Protein AF-A0A317C2D5-F1 (afdb_monomer_lite)

InterPro domains:
  IPR045944 Protein of unknown function DUF6364 [PF19891] (1-63)

Organism: NCBI:txid1247513

Structure (mmCIF, N/CA/C/O backbone):
data_AF-A0A317C2D5-F1
#
_entry.id   AF-A0A317C2D5-F1
#
loop_
_atom_site.group_PDB
_atom_site.id
_atom_site.type_symbol
_atom_site.label_atom_id
_atom_site.label_alt_id
_atom_site.label_comp_id
_atom_site.label_asym_id
_atom_site.label_entity_id
_atom_site.label_seq_id
_atom_site.pdbx_PDB_ins_code
_atom_site.Cartn_x
_atom_site.Cartn_y
_atom_site.Cartn_z
_atom_site.occupancy
_atom_site.B_iso_or_equiv
_atom_site.auth_seq_id
_atom_site.auth_comp_id
_atom_site.auth_asym_id
_atom_site.auth_atom_id
_atom_site.pdbx_PDB_model_num
ATOM 1 N N . MET A 1 1 ? 11.705 -0.457 15.142 1.00 51.91 1 MET A N 1
ATOM 2 C CA . MET A 1 1 ? 11.834 1.020 15.117 1.00 51.91 1 MET A CA 1
ATOM 3 C C . MET A 1 1 ? 10.615 1.569 14.394 1.00 51.91 1 MET A C 1
ATOM 5 O O . MET A 1 1 ? 10.241 0.970 13.397 1.00 51.91 1 MET A O 1
ATOM 9 N N . GLN A 1 2 ? 9.970 2.630 14.886 1.00 63.19 2 GLN A N 1
ATOM 10 C CA . GLN A 1 2 ? 8.836 3.249 14.186 1.00 63.19 2 GLN A CA 1
ATOM 11 C C . GLN A 1 2 ? 9.347 4.433 13.361 1.00 63.19 2 GLN A C 1
ATOM 13 O O . GLN A 1 2 ? 9.780 5.438 13.919 1.00 63.19 2 GLN A O 1
ATOM 18 N N . THR A 1 3 ? 9.323 4.301 12.039 1.00 82.75 3 THR A N 1
ATOM 19 C CA . THR A 1 3 ? 9.741 5.341 11.090 1.00 82.75 3 THR A CA 1
ATOM 20 C C . THR A 1 3 ? 8.521 5.898 10.368 1.00 82.75 3 THR A C 1
ATOM 22 O O . THR A 1 3 ? 7.594 5.155 10.055 1.00 82.75 3 THR A O 1
ATOM 25 N N . LYS A 1 4 ? 8.499 7.209 10.114 1.00 88.06 4 LYS A N 1
ATOM 26 C CA . LYS A 1 4 ? 7.407 7.872 9.390 1.00 88.06 4 LYS A CA 1
ATOM 27 C C . LYS A 1 4 ? 7.861 8.185 7.968 1.00 88.06 4 LYS A C 1
ATOM 29 O O . LYS A 1 4 ? 8.947 8.726 7.786 1.00 88.06 4 LYS A O 1
ATOM 34 N N . LEU A 1 5 ? 7.022 7.856 6.991 1.00 85.50 5 LEU A N 1
ATOM 35 C CA . LEU A 1 5 ? 7.187 8.246 5.594 1.00 85.50 5 LEU A CA 1
ATOM 36 C C . LEU A 1 5 ? 6.232 9.406 5.296 1.00 85.50 5 LEU A C 1
ATOM 38 O O . LEU A 1 5 ? 5.039 9.301 5.575 1.00 85.50 5 LEU A O 1
ATOM 42 N N . THR A 1 6 ? 6.752 10.485 4.716 1.00 89.94 6 THR A N 1
ATOM 43 C CA . THR A 1 6 ? 5.954 11.626 4.248 1.00 89.94 6 THR A CA 1
ATOM 44 C C . THR A 1 6 ? 6.019 11.668 2.726 1.00 89.94 6 THR A C 1
ATOM 46 O O . THR A 1 6 ? 7.110 11.696 2.163 1.00 89.94 6 THR A O 1
ATOM 49 N N . LEU A 1 7 ? 4.862 11.675 2.065 1.00 86.25 7 LEU A N 1
ATOM 50 C CA . LEU A 1 7 ? 4.736 11.736 0.607 1.00 86.25 7 LEU A CA 1
ATOM 51 C C . LEU A 1 7 ? 4.164 13.099 0.202 1.00 86.25 7 LEU A C 1
ATOM 53 O O . LEU A 1 7 ? 3.211 13.565 0.823 1.00 86.25 7 LEU A O 1
ATOM 57 N N . HIS A 1 8 ? 4.730 13.716 -0.837 1.00 91.62 8 HIS A N 1
ATOM 58 C CA . HIS A 1 8 ? 4.095 14.841 -1.526 1.00 91.62 8 HIS A CA 1
ATOM 59 C C . HIS A 1 8 ? 3.234 14.285 -2.655 1.00 91.62 8 HIS A C 1
ATOM 61 O O . HIS A 1 8 ? 3.7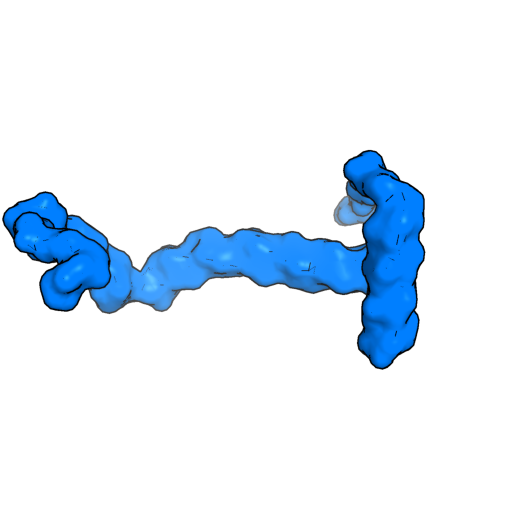35 13.573 -3.523 1.00 91.62 8 HIS A O 1
ATOM 67 N N . ILE A 1 9 ? 1.941 14.573 -2.604 1.00 89.69 9 ILE A N 1
ATOM 68 C CA . ILE A 1 9 ? 0.935 14.075 -3.540 1.00 89.69 9 ILE A CA 1
ATOM 69 C C . ILE A 1 9 ? -0.159 15.125 -3.663 1.00 89.69 9 ILE A C 1
ATOM 71 O O . ILE A 1 9 ? -0.398 15.871 -2.715 1.00 89.69 9 ILE A O 1
ATOM 75 N N . ASP A 1 10 ? -0.814 15.162 -4.818 1.00 95.75 10 ASP A N 1
ATOM 76 C CA . ASP A 1 10 ? -1.876 16.125 -5.086 1.00 95.75 10 ASP A CA 1
ATOM 77 C C . ASP A 1 10 ? -3.075 15.937 -4.146 1.00 95.75 10 ASP A C 1
ATOM 79 O O . ASP A 1 10 ? -3.472 14.813 -3.815 1.00 95.75 10 ASP A O 1
ATOM 83 N N . ASP A 1 11 ? -3.704 17.051 -3.770 1.00 93.50 11 ASP A N 1
ATOM 84 C CA . ASP A 1 11 ? -4.846 17.060 -2.848 1.00 93.50 11 ASP A CA 1
ATOM 85 C C . ASP A 1 11 ? -6.048 16.260 -3.382 1.00 93.50 11 ASP A C 1
ATOM 87 O O . ASP A 1 11 ? -6.787 15.625 -2.627 1.00 93.50 11 ASP A O 1
ATOM 91 N N . SER A 1 12 ? -6.248 16.231 -4.700 1.00 95.44 12 SER A N 1
ATOM 92 C CA . SER A 1 12 ? -7.294 15.408 -5.317 1.00 95.44 12 SER A CA 1
ATOM 93 C C . SER A 1 12 ? -7.020 13.913 -5.136 1.00 95.44 12 SER A C 1
ATOM 95 O O . SER A 1 12 ? -7.936 13.134 -4.863 1.00 95.44 12 SER A O 1
ATOM 97 N N . LEU A 1 13 ? -5.752 13.511 -5.224 1.00 93.94 13 LEU A N 1
ATOM 98 C CA . LEU A 1 13 ? -5.338 12.123 -5.090 1.00 93.94 13 LEU A CA 1
ATOM 99 C C . LEU A 1 13 ? -5.455 11.644 -3.638 1.00 93.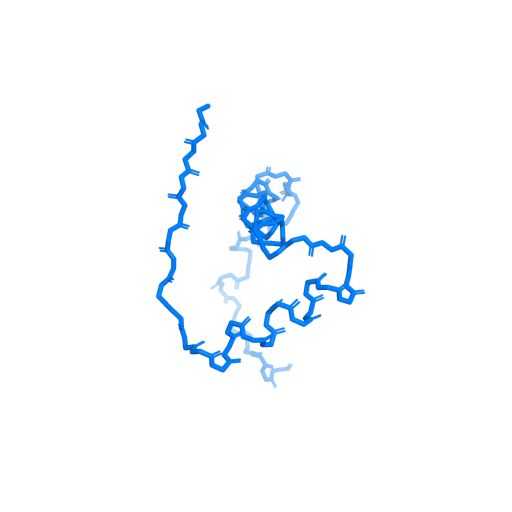94 13 LEU A C 1
ATOM 101 O O . LEU A 1 13 ? -5.902 10.521 -3.401 1.00 93.94 13 LEU A O 1
ATOM 105 N N . ILE A 1 14 ? -5.112 12.488 -2.654 1.00 93.44 14 ILE A N 1
ATOM 106 C CA . ILE A 1 14 ? -5.219 12.096 -1.241 1.00 93.44 14 ILE A CA 1
ATOM 107 C C . ILE A 1 14 ? -6.673 11.896 -0.802 1.00 93.44 14 ILE A C 1
ATOM 109 O O . ILE A 1 14 ? -6.942 11.035 0.036 1.00 93.44 14 ILE A O 1
ATOM 113 N N . LEU A 1 15 ? -7.618 12.640 -1.387 1.00 94.88 15 LEU A N 1
ATOM 114 C CA . LEU A 1 15 ? -9.049 12.446 -1.147 1.00 94.88 15 LEU A CA 1
ATOM 115 C C . LEU A 1 15 ? -9.527 11.094 -1.682 1.00 94.88 15 LEU A C 1
ATOM 117 O O . LEU A 1 15 ? -10.142 10.331 -0.938 1.00 94.88 15 LEU A O 1
ATOM 121 N N . LEU A 1 16 ? -9.180 10.764 -2.930 1.00 94.88 16 LEU A N 1
ATOM 122 C CA . LEU A 1 16 ? -9.512 9.470 -3.536 1.00 94.88 16 LEU A CA 1
ATOM 123 C C . LEU A 1 16 ? -8.909 8.303 -2.747 1.00 94.88 16 LEU A C 1
ATOM 125 O O . LEU A 1 16 ? -9.575 7.300 -2.497 1.00 94.88 16 LEU A O 1
ATOM 129 N N . ALA A 1 17 ? -7.660 8.446 -2.305 1.00 92.44 17 ALA A N 1
ATOM 130 C CA . ALA A 1 17 ? -6.977 7.413 -1.541 1.00 92.44 17 ALA A CA 1
ATOM 131 C C . ALA A 1 17 ? -7.613 7.193 -0.156 1.00 92.44 17 ALA A C 1
ATOM 133 O O . ALA A 1 17 ? -7.714 6.053 0.300 1.00 92.44 17 ALA A O 1
ATOM 134 N N . LYS A 1 18 ? -8.068 8.262 0.512 1.00 93.62 18 LYS A N 1
ATOM 135 C CA . LYS A 1 18 ? -8.789 8.164 1.790 1.00 93.62 18 LYS A CA 1
ATOM 136 C C . LYS A 1 18 ? -10.166 7.524 1.633 1.00 93.62 18 LYS A C 1
ATOM 138 O O . LYS A 1 18 ? -10.486 6.642 2.421 1.00 93.62 18 LYS A O 1
ATOM 143 N N . ASP A 1 19 ? -10.932 7.915 0.615 1.00 96.38 19 ASP A N 1
ATOM 144 C CA . ASP A 1 19 ? -12.235 7.308 0.307 1.00 96.38 19 ASP A CA 1
ATOM 145 C C . ASP A 1 19 ? -12.085 5.807 0.015 1.00 96.38 19 ASP A C 1
ATOM 147 O O . ASP A 1 19 ? -12.798 4.976 0.578 1.00 96.38 19 ASP A O 1
ATOM 151 N N . TYR A 1 20 ? -11.078 5.429 -0.777 1.00 95.00 20 TYR A N 1
ATOM 152 C CA . TYR A 1 20 ? -10.745 4.024 -0.993 1.00 95.00 20 TYR A CA 1
ATOM 153 C C . TYR A 1 20 ? -10.405 3.303 0.320 1.00 95.00 20 TYR A C 1
ATOM 155 O O . TYR A 1 20 ? -10.882 2.192 0.557 1.00 95.00 20 TYR A O 1
ATOM 163 N N . ALA A 1 21 ? -9.603 3.921 1.188 1.00 94.75 21 ALA A N 1
ATOM 164 C CA . ALA A 1 21 ? -9.211 3.334 2.464 1.00 94.75 21 ALA A CA 1
ATOM 165 C C . ALA A 1 21 ? -10.416 3.077 3.381 1.00 94.75 21 ALA A C 1
ATOM 167 O O . ALA A 1 21 ? -10.577 1.968 3.897 1.00 94.75 21 ALA A O 1
ATOM 168 N N . GLU A 1 22 ? -11.302 4.064 3.499 1.00 94.56 22 GLU A N 1
ATOM 169 C CA . GLU A 1 22 ? -12.520 3.989 4.301 1.00 94.56 22 GLU A CA 1
ATOM 170 C C . GLU A 1 22 ? -13.468 2.894 3.798 1.00 94.56 22 GLU A C 1
ATOM 172 O O . GLU A 1 22 ? -13.911 2.055 4.584 1.00 94.56 22 GLU A O 1
ATOM 177 N N . ARG A 1 23 ? -13.686 2.811 2.479 1.00 95.69 23 ARG A N 1
ATOM 178 C CA . ARG A 1 23 ? -14.491 1.745 1.855 1.00 95.69 23 ARG A CA 1
ATOM 179 C C . ARG A 1 23 ? -13.949 0.344 2.122 1.00 95.69 23 ARG A C 1
ATOM 181 O O . ARG A 1 23 ? -14.721 -0.606 2.200 1.00 95.69 23 ARG A O 1
ATOM 188 N N . ASN A 1 24 ? -12.632 0.213 2.261 1.00 92.12 24 ASN A N 1
ATOM 189 C CA . ASN A 1 24 ? -11.960 -1.052 2.554 1.00 92.12 24 ASN A CA 1
ATOM 190 C C . ASN A 1 24 ? -11.758 -1.293 4.063 1.00 92.12 24 ASN A C 1
ATOM 192 O O . ASN A 1 24 ? -11.115 -2.274 4.436 1.00 92.12 24 ASN A O 1
ATOM 196 N N . GLY A 1 25 ? -12.269 -0.414 4.937 1.00 94.12 25 GLY A N 1
ATOM 197 C CA . GLY A 1 25 ? -12.123 -0.532 6.391 1.00 94.12 25 GLY A CA 1
ATOM 198 C C . GLY A 1 25 ? -10.670 -0.464 6.875 1.00 94.12 25 GLY A C 1
ATOM 199 O O . GLY A 1 25 ? -10.344 -1.004 7.932 1.00 94.12 25 GLY A O 1
ATOM 200 N N . LYS A 1 26 ? -9.778 0.158 6.097 1.00 93.31 26 LYS A N 1
ATOM 201 C CA . LYS A 1 26 ? -8.344 0.273 6.390 1.00 93.31 26 LYS A CA 1
ATOM 202 C C . LYS A 1 26 ? -7.933 1.736 6.500 1.00 93.31 26 LYS A C 1
ATOM 204 O O . LYS A 1 26 ? -8.549 2.622 5.923 1.00 93.31 26 LYS A O 1
ATOM 209 N N . SER A 1 27 ? -6.846 2.005 7.219 1.00 93.56 27 SER A N 1
ATOM 210 C CA . SER A 1 27 ? -6.207 3.320 7.153 1.00 93.56 27 SER A CA 1
ATOM 211 C C . SER A 1 27 ? -5.368 3.438 5.879 1.00 93.56 27 SER A C 1
ATOM 213 O O . SER A 1 27 ? -4.831 2.449 5.372 1.00 93.56 27 SER A O 1
ATOM 215 N N . LEU A 1 28 ? -5.201 4.665 5.381 1.00 91.69 28 LEU A N 1
ATOM 216 C CA . LEU A 1 28 ? -4.340 4.925 4.225 1.00 91.69 28 LEU A CA 1
ATOM 217 C C . LEU A 1 28 ? -2.896 4.453 4.473 1.00 91.69 28 LEU A C 1
ATOM 219 O O . LEU A 1 28 ? -2.273 3.875 3.588 1.00 91.69 28 LEU A O 1
ATOM 223 N N . SER A 1 29 ? -2.384 4.630 5.695 1.00 91.12 29 SER A N 1
ATOM 224 C CA . SER A 1 29 ? -1.057 4.138 6.072 1.00 91.12 29 SER A CA 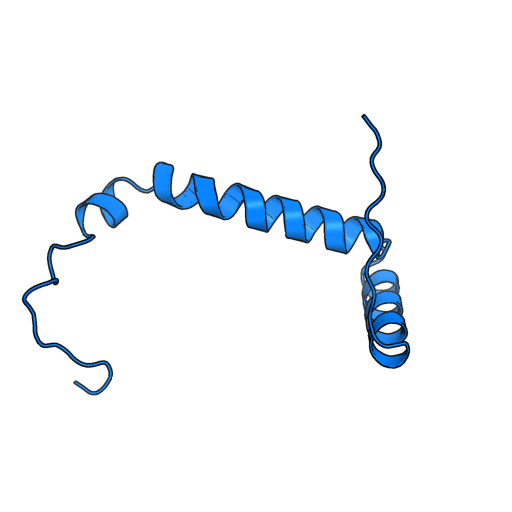1
ATOM 225 C C . SER A 1 29 ? -0.962 2.614 6.005 1.00 91.12 29 SER A C 1
ATOM 227 O O . SER A 1 29 ? 0.061 2.111 5.557 1.00 91.12 29 SER A O 1
ATOM 229 N N . GLN A 1 30 ? -2.020 1.887 6.388 1.00 91.94 30 GLN A N 1
ATOM 230 C CA . GLN A 1 30 ? -2.045 0.425 6.303 1.00 91.94 30 GLN A CA 1
ATOM 231 C C . GLN A 1 30 ? -2.007 -0.051 4.850 1.00 91.94 30 GLN A C 1
ATOM 233 O O . GLN A 1 30 ? -1.277 -0.980 4.534 1.00 91.94 30 GLN A O 1
ATOM 238 N N . ILE A 1 31 ? -2.757 0.597 3.954 1.00 92.50 31 ILE A N 1
ATOM 239 C CA . ILE A 1 31 ? -2.750 0.252 2.523 1.00 92.50 31 ILE A CA 1
ATOM 240 C C . ILE A 1 31 ? -1.361 0.454 1.919 1.00 92.50 31 ILE A C 1
ATOM 242 O O . ILE A 1 31 ? -0.873 -0.398 1.181 1.00 92.50 31 ILE A O 1
ATOM 246 N N . VAL A 1 32 ? -0.717 1.573 2.247 1.00 91.94 32 VAL A N 1
ATOM 247 C CA . VAL A 1 32 ? 0.630 1.879 1.761 1.00 91.94 32 VAL A CA 1
ATOM 248 C C . VAL A 1 32 ? 1.662 0.907 2.344 1.00 91.94 32 VAL A C 1
ATOM 250 O O . VAL A 1 32 ? 2.545 0.448 1.623 1.00 91.94 32 VAL A O 1
ATOM 253 N N . GLU A 1 33 ? 1.541 0.543 3.623 1.00 91.00 33 GLU A N 1
ATOM 254 C CA . GLU A 1 33 ? 2.397 -0.469 4.247 1.00 91.00 33 GLU A CA 1
ATOM 255 C C . GLU A 1 33 ? 2.231 -1.845 3.585 1.00 91.00 33 GLU A C 1
ATOM 257 O O . GLU A 1 33 ? 3.228 -2.485 3.242 1.00 91.00 33 GLU A O 1
ATOM 262 N N . ASP A 1 34 ? 0.989 -2.279 3.357 1.00 90.12 34 ASP A N 1
ATOM 263 C CA . ASP A 1 34 ? 0.674 -3.539 2.680 1.00 90.12 34 ASP A CA 1
ATOM 264 C C . ASP A 1 34 ? 1.277 -3.556 1.262 1.00 90.12 34 ASP A C 1
ATOM 266 O O . ASP A 1 34 ? 1.896 -4.544 0.862 1.00 90.12 34 ASP A O 1
ATOM 270 N N . TYR A 1 35 ? 1.174 -2.445 0.522 1.00 90.06 35 TYR A N 1
ATOM 271 C CA . TYR A 1 35 ? 1.787 -2.306 -0.800 1.00 90.06 35 TYR A CA 1
ATOM 272 C C . TYR A 1 35 ? 3.312 -2.441 -0.749 1.00 90.06 35 TYR A C 1
ATOM 274 O O . TYR A 1 35 ? 3.887 -3.221 -1.509 1.00 90.06 35 TYR A O 1
ATOM 282 N N . PHE A 1 36 ? 3.981 -1.735 0.169 1.00 89.50 36 PHE A N 1
ATOM 283 C CA . PHE A 1 36 ? 5.434 -1.849 0.314 1.00 89.50 36 PHE A CA 1
ATOM 284 C C . PHE A 1 36 ? 5.874 -3.254 0.717 1.00 89.50 36 PHE A C 1
ATOM 286 O O . PHE A 1 36 ? 6.925 -3.708 0.268 1.00 89.50 36 PHE A O 1
ATOM 293 N N . ARG A 1 37 ? 5.070 -3.964 1.516 1.00 88.38 37 ARG A N 1
ATOM 294 C CA . ARG A 1 37 ? 5.342 -5.358 1.874 1.00 88.38 37 ARG A CA 1
ATOM 295 C C . ARG A 1 37 ? 5.331 -6.257 0.641 1.00 88.38 37 ARG A C 1
ATOM 297 O O . ARG A 1 37 ? 6.285 -6.997 0.444 1.00 88.38 37 ARG A O 1
ATOM 304 N N . VAL A 1 38 ? 4.310 -6.142 -0.210 1.00 88.06 38 VAL A N 1
ATOM 305 C CA . VAL A 1 38 ? 4.231 -6.890 -1.479 1.00 88.06 38 VAL A CA 1
ATOM 306 C C . VAL A 1 38 ? 5.373 -6.506 -2.423 1.00 88.06 38 VAL A C 1
ATOM 308 O O . VAL A 1 38 ? 5.976 -7.371 -3.055 1.00 88.06 38 VAL A O 1
ATOM 311 N N . LEU A 1 39 ? 5.709 -5.218 -2.507 1.00 84.69 39 LEU A N 1
ATOM 312 C CA . LEU A 1 39 ? 6.805 -4.737 -3.346 1.00 84.69 39 LEU A CA 1
ATOM 313 C C . LEU A 1 39 ? 8.163 -5.306 -2.903 1.00 84.69 39 LEU A C 1
ATOM 315 O O . LEU A 1 39 ? 8.969 -5.694 -3.746 1.00 84.69 39 LEU A O 1
ATOM 319 N N . ALA A 1 40 ? 8.402 -5.389 -1.592 1.00 80.25 40 ALA A N 1
ATOM 320 C CA . ALA A 1 40 ? 9.609 -5.992 -1.035 1.00 80.25 40 ALA A CA 1
ATOM 321 C C . ALA A 1 40 ? 9.654 -7.516 -1.247 1.00 80.25 40 ALA A C 1
ATOM 323 O O . ALA A 1 40 ? 10.727 -8.068 -1.484 1.00 80.25 40 ALA A O 1
ATOM 324 N N . ASP A 1 41 ? 8.506 -8.197 -1.199 1.00 72.38 41 ASP A N 1
ATOM 325 C CA . ASP A 1 41 ? 8.428 -9.655 -1.368 1.00 72.38 41 ASP A CA 1
ATOM 326 C C . ASP A 1 41 ? 8.561 -10.098 -2.835 1.00 72.38 41 ASP A C 1
ATOM 328 O O . ASP A 1 41 ? 9.109 -11.162 -3.118 1.00 72.38 41 ASP A O 1
ATOM 332 N N . ASN A 1 42 ? 8.167 -9.254 -3.797 1.00 59.69 42 ASN A N 1
ATOM 333 C CA . ASN A 1 42 ? 8.385 -9.511 -5.227 1.00 59.69 42 ASN A CA 1
ATOM 334 C C . ASN A 1 42 ? 9.869 -9.693 -5.595 1.00 59.69 42 ASN A C 1
ATOM 336 O O . ASN A 1 42 ? 10.175 -10.410 -6.545 1.00 59.69 42 ASN A O 1
ATOM 340 N N . GLN A 1 43 ? 10.802 -9.115 -4.830 1.00 57.44 43 GLN A N 1
ATOM 341 C CA . GLN A 1 43 ? 12.234 -9.375 -5.029 1.00 57.44 43 GLN A CA 1
ATOM 342 C C . GLN A 1 43 ? 12.628 -10.803 -4.619 1.00 57.44 43 GLN A C 1
ATOM 344 O O . GLN A 1 43 ? 13.504 -11.397 -5.240 1.00 57.44 43 GLN A O 1
ATOM 349 N N . LYS A 1 44 ? 11.944 -11.392 -3.630 1.00 55.91 44 LYS A N 1
ATOM 350 C CA . LYS A 1 44 ? 12.169 -12.779 -3.192 1.00 55.91 44 LYS A CA 1
ATOM 351 C C . LYS A 1 44 ? 11.467 -13.813 -4.064 1.00 55.91 44 LYS A C 1
ATOM 353 O O . LYS A 1 44 ? 11.890 -14.966 -4.090 1.00 55.91 44 LYS A O 1
ATOM 358 N N . LEU A 1 45 ? 10.391 -13.452 -4.763 1.00 56.03 45 LEU A N 1
ATOM 359 C CA . LEU A 1 45 ? 9.691 -14.392 -5.648 1.00 56.03 45 LEU A CA 1
ATOM 360 C C . LEU A 1 45 ? 10.573 -14.852 -6.813 1.00 56.03 45 LEU A C 1
ATOM 362 O O . LEU A 1 45 ? 10.504 -16.019 -7.188 1.00 56.03 45 LEU A O 1
ATOM 366 N N . LEU A 1 46 ? 11.451 -13.982 -7.323 1.00 56.75 46 LEU A N 1
ATOM 367 C CA . LEU A 1 46 ? 12.444 -14.389 -8.317 1.00 56.75 46 LEU A CA 1
ATOM 368 C C . LEU A 1 46 ? 13.434 -15.406 -7.737 1.00 56.75 46 LEU A C 1
ATOM 370 O O . LEU A 1 46 ? 13.689 -16.405 -8.396 1.00 56.75 46 LEU A O 1
ATOM 374 N N . GLU A 1 47 ? 13.919 -15.226 -6.502 1.00 57.78 47 GLU A N 1
ATOM 375 C CA . GLU A 1 47 ? 14.811 -16.200 -5.842 1.00 57.78 47 GLU A CA 1
ATOM 376 C C . GLU A 1 47 ? 14.156 -17.571 -5.599 1.00 57.78 47 GLU A C 1
ATOM 378 O O . GLU A 1 47 ? 14.848 -18.584 -5.547 1.00 57.78 47 GLU A O 1
ATOM 383 N N . ASN A 1 48 ? 12.827 -17.627 -5.473 1.00 60.69 48 ASN A N 1
ATOM 384 C CA . ASN A 1 48 ? 12.087 -18.850 -5.143 1.00 60.69 48 ASN A CA 1
ATOM 385 C C . ASN A 1 48 ? 11.440 -19.544 -6.352 1.00 60.69 48 ASN A C 1
ATOM 387 O O . ASN A 1 48 ? 10.678 -20.497 -6.177 1.00 60.69 48 ASN A O 1
ATOM 391 N N . ALA A 1 49 ? 11.737 -19.103 -7.576 1.00 72.38 49 ALA A N 1
ATOM 392 C CA . ALA A 1 49 ? 11.188 -19.678 -8.800 1.00 72.38 49 ALA A CA 1
ATOM 393 C C . ALA A 1 49 ? 12.307 -20.278 -9.682 1.00 72.38 49 ALA A C 1
ATOM 395 O O . ALA A 1 49 ? 12.594 -19.768 -10.770 1.00 72.38 49 ALA A O 1
ATOM 396 N N . PRO A 1 50 ? 12.950 -21.381 -9.236 1.00 72.00 50 PRO A N 1
ATOM 397 C CA . PRO A 1 50 ? 14.157 -21.924 -9.866 1.00 72.00 50 PRO 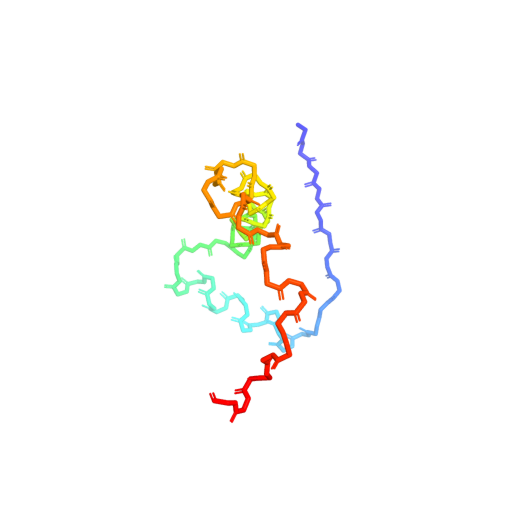A CA 1
ATOM 398 C C . PRO A 1 50 ? 13.923 -22.380 -11.311 1.00 72.00 50 PRO A C 1
ATOM 400 O O . PRO A 1 50 ? 14.808 -22.253 -12.152 1.00 72.00 50 PRO A O 1
ATOM 403 N N . ILE A 1 51 ? 12.714 -22.863 -11.618 1.00 77.00 51 ILE A N 1
ATOM 404 C CA . ILE A 1 51 ? 12.333 -23.313 -12.965 1.00 7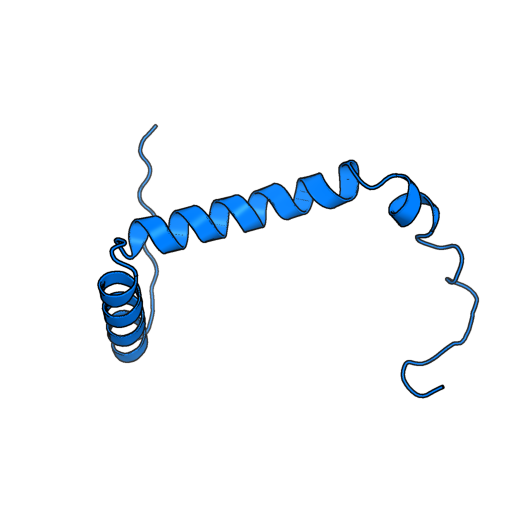7.00 51 ILE A CA 1
ATOM 405 C C . ILE A 1 51 ? 12.234 -22.123 -13.925 1.00 77.00 51 ILE A C 1
ATOM 407 O O . ILE A 1 51 ? 12.760 -22.166 -15.031 1.00 77.00 51 ILE A O 1
ATOM 411 N N . THR A 1 52 ? 11.580 -21.034 -13.517 1.00 77.06 52 THR A N 1
ATOM 412 C CA . THR A 1 52 ? 11.454 -19.848 -14.375 1.00 77.06 52 THR A CA 1
ATOM 413 C C . THR A 1 52 ? 12.768 -19.084 -14.476 1.00 77.06 52 THR A C 1
ATOM 415 O O . THR A 1 52 ? 13.059 -18.544 -15.536 1.00 77.06 52 THR A O 1
ATOM 418 N N . GLN A 1 53 ? 13.604 -19.096 -13.432 1.00 77.06 53 GLN A N 1
ATOM 419 C CA . GLN A 1 53 ? 14.964 -18.556 -13.501 1.00 77.06 53 GLN A CA 1
ATOM 420 C C . GLN A 1 53 ? 15.858 -19.338 -14.466 1.00 77.06 53 GLN A C 1
ATOM 422 O O . GLN A 1 53 ? 16.592 -18.714 -15.226 1.00 77.06 53 GLN A O 1
ATOM 427 N N . SER A 1 54 ? 15.781 -20.676 -14.500 1.00 78.62 54 SER A N 1
ATOM 428 C CA . SER A 1 54 ? 16.576 -21.469 -15.452 1.00 78.62 54 SER A CA 1
ATOM 429 C C . SER A 1 54 ? 16.178 -21.240 -16.913 1.00 78.62 54 SER A C 1
ATOM 431 O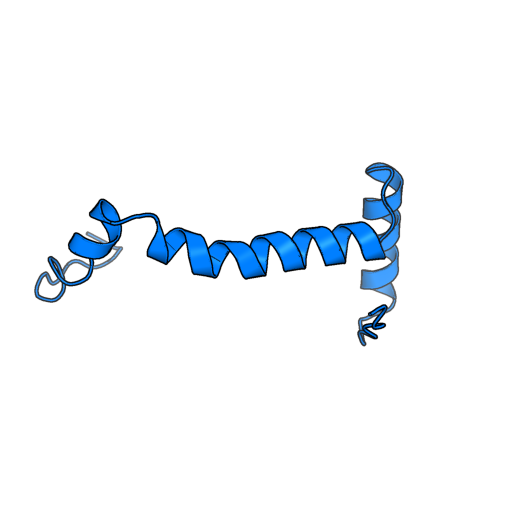 O . SER A 1 54 ? 16.926 -21.601 -17.814 1.00 78.62 54 SER A O 1
ATOM 433 N N . LEU A 1 55 ? 14.990 -20.677 -17.150 1.00 78.75 55 LEU A N 1
ATOM 434 C CA . LEU A 1 55 ? 14.479 -20.340 -18.479 1.00 78.75 55 LEU A CA 1
ATOM 435 C C . LEU A 1 55 ? 14.922 -18.941 -18.951 1.00 78.75 55 LEU A C 1
ATOM 437 O O . LEU A 1 55 ? 14.835 -18.647 -20.145 1.00 78.75 55 LEU A O 1
ATOM 441 N N . ILE A 1 56 ? 15.424 -18.084 -18.052 1.00 75.44 56 ILE A N 1
ATOM 442 C CA . ILE A 1 56 ? 15.953 -16.762 -18.416 1.00 75.44 56 ILE A CA 1
ATOM 443 C C . ILE A 1 56 ? 17.198 -16.955 -19.291 1.00 75.44 56 ILE A C 1
ATOM 445 O O . ILE A 1 56 ? 18.163 -17.596 -18.887 1.00 75.44 56 ILE A O 1
ATOM 449 N N . GLY A 1 57 ? 17.183 -16.386 -20.497 1.00 72.38 57 GLY A N 1
ATOM 450 C CA . GLY A 1 57 ? 18.297 -16.476 -21.447 1.00 72.38 57 GLY A CA 1
ATOM 451 C C . GLY A 1 57 ? 18.281 -17.708 -22.357 1.00 72.38 57 GLY A C 1
ATOM 452 O O . GLY A 1 57 ? 19.147 -17.814 -23.213 1.00 72.38 57 GLY A O 1
ATOM 453 N N . VAL A 1 58 ? 17.294 -18.604 -22.248 1.00 80.31 58 VAL A N 1
ATOM 454 C CA . VAL A 1 58 ? 17.118 -19.713 -23.214 1.00 80.31 58 VAL A CA 1
ATOM 455 C C . VAL A 1 58 ? 16.669 -19.198 -24.590 1.00 80.31 58 VAL A C 1
ATOM 457 O O . VAL A 1 58 ? 16.977 -19.795 -25.615 1.00 80.31 58 VAL A O 1
ATOM 460 N N . LEU A 1 59 ? 15.962 -18.067 -24.612 1.00 72.88 59 LEU A N 1
ATOM 461 C CA . LEU A 1 59 ? 15.388 -17.451 -25.814 1.00 72.88 59 LEU A CA 1
ATOM 462 C C . LEU A 1 59 ? 16.133 -16.180 -26.257 1.00 72.88 59 LEU A C 1
ATOM 464 O O . LEU A 1 59 ? 15.649 -15.438 -27.103 1.00 72.88 59 LEU A O 1
ATOM 468 N N . SER A 1 60 ? 17.317 -15.901 -25.707 1.00 70.06 60 SER A N 1
ATOM 469 C CA . SER A 1 60 ? 18.080 -14.679 -26.019 1.00 70.06 60 SER A CA 1
ATOM 470 C C . SER A 1 60 ? 18.532 -14.582 -27.483 1.00 70.06 60 SER A C 1
ATOM 472 O O . SER A 1 60 ? 18.822 -13.485 -27.953 1.00 70.06 60 SER A O 1
ATOM 474 N N . GLU A 1 61 ? 18.556 -15.698 -28.214 1.00 67.19 61 GLU A N 1
ATOM 475 C CA . GLU A 1 61 ? 18.881 -15.742 -29.647 1.00 67.19 61 GLU A CA 1
ATOM 476 C C . GLU A 1 61 ? 17.653 -15.917 -30.553 1.00 67.19 61 GLU A C 1
ATOM 478 O O . GLU A 1 61 ? 17.776 -15.868 -31.781 1.00 67.19 61 GLU A O 1
ATOM 483 N N . SER A 1 62 ? 16.454 -16.099 -29.987 1.00 67.19 62 SER A N 1
ATOM 484 C CA . SER A 1 62 ? 15.238 -16.190 -30.790 1.00 67.19 62 SER A CA 1
ATOM 485 C C . SER A 1 62 ? 14.758 -14.785 -31.141 1.00 67.19 62 SER A C 1
ATOM 487 O O . SER A 1 62 ? 14.371 -14.014 -30.267 1.00 67.19 62 SER A O 1
ATOM 489 N N . LYS A 1 63 ? 14.783 -14.450 -32.433 1.00 67.62 63 LYS A N 1
ATOM 490 C CA . LYS A 1 63 ? 14.128 -13.254 -32.971 1.00 67.62 63 LYS A CA 1
ATOM 491 C C . LYS A 1 63 ? 12.624 -13.505 -33.013 1.00 67.62 63 LYS A C 1
ATOM 493 O O . LYS A 1 63 ? 12.111 -13.885 -34.057 1.00 67.62 63 LYS A O 1
ATOM 498 N N . VAL A 1 64 ? 11.968 -13.380 -31.870 1.00 71.06 64 VAL A N 1
ATOM 499 C CA . VAL A 1 64 ? 10.509 -13.414 -31.766 1.00 71.06 64 VAL A CA 1
ATOM 500 C C . VAL A 1 64 ? 10.096 -12.061 -31.223 1.00 71.06 64 VAL A C 1
ATOM 502 O O . VAL A 1 64 ? 10.616 -11.630 -30.191 1.00 71.06 64 VAL A O 1
ATOM 505 N N . ASP A 1 65 ? 9.242 -11.371 -31.965 1.00 66.06 65 ASP A N 1
ATOM 506 C CA . ASP A 1 65 ? 8.663 -10.095 -31.553 1.00 66.06 65 ASP A CA 1
ATOM 507 C C . ASP A 1 65 ? 7.272 -10.331 -30.947 1.00 66.06 65 ASP A C 1
ATOM 509 O O . ASP A 1 65 ? 6.644 -11.358 -31.189 1.00 66.06 65 ASP A O 1
ATOM 513 N N . GLU A 1 66 ? 6.756 -9.374 -30.175 1.00 67.75 66 GLU A N 1
ATOM 514 C CA . GLU A 1 66 ? 5.407 -9.438 -29.584 1.00 67.75 66 GLU A CA 1
ATOM 515 C C . GLU A 1 66 ? 4.284 -9.485 -30.643 1.00 67.75 66 GLU A C 1
ATOM 517 O O . GLU A 1 66 ? 3.113 -9.654 -30.304 1.00 67.75 66 GLU A O 1
ATOM 522 N N . SER A 1 67 ? 4.640 -9.309 -31.918 1.00 66.56 67 SER A N 1
ATOM 523 C CA . SER A 1 67 ? 3.742 -9.276 -33.068 1.00 66.56 67 SER A CA 1
ATOM 524 C C . SER A 1 67 ? 3.665 -10.582 -33.880 1.00 66.56 67 SER A C 1
ATOM 526 O O . SER A 1 67 ? 2.852 -10.633 -34.806 1.00 66.56 67 SER A O 1
ATOM 528 N N . ASP A 1 68 ? 4.459 -11.609 -33.542 1.00 56.00 68 ASP A N 1
ATOM 529 C CA . ASP A 1 68 ? 4.421 -12.948 -34.170 1.00 56.00 68 ASP A CA 1
ATOM 530 C C . ASP A 1 68 ? 3.274 -13.849 -33.660 1.00 56.00 68 ASP A C 1
ATOM 532 O O . ASP A 1 68 ? 2.924 -13.791 -32.456 1.00 56.00 68 ASP A O 1
#

Secondary structure (DSSP, 8-state):
----------HHHHHHHHHHHHHTT--HHHHHHHHHHHHHHHHHHHHT-HHHHHTTTTTTT----TT-

pLDDT: mean 80.85, std 13.31, range [51.91, 96.38]

Foldseek 3Di:
DDDDDDDDDDPVVVVVLCVVQVVVVHGSVVVVVVVVVVVVCVVCVCVVCVPVVVCVPVCVPPPDDPVD

Sequence (68 aa):
MQTKLTLHIDDSLILLAKDYAERNGKSLSQIVEDYFRVLADNQKLLENAPITQSLIGVLSESKVDESD

Radius of gyration: 19.49 Å; chains: 1; bounding box: 33×40×49 Å